Protein AF-A0A536YMJ2-F1 (afdb_monomer)

Secondary structure (DSSP, 8-state):
------HHHHTTS-HHHHHHHHHHHHHHH-TTT--TT----EEEEEEE-TTS-EEEEEEEEBTT--TTT--GGGEEEEEHHHHHHHHTSS---HHHHHHHHHHTBS-TTSPPBPGGGGGG-

Foldseek 3Di:
DDDPDD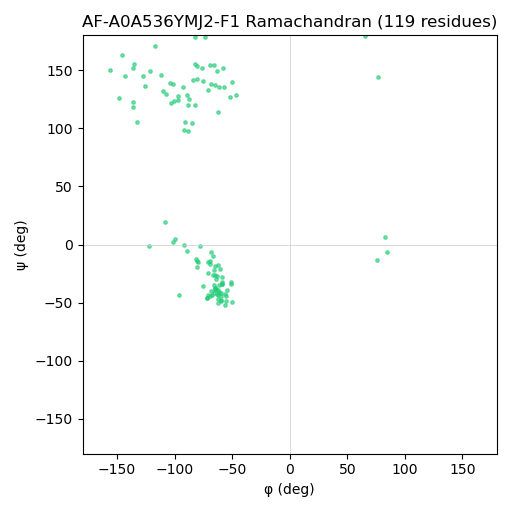PVVCVVFDDPLRNQLVVLLSQLVPCVRDPWQDDKTWDWDWDADPVRDTFIWIFMQAHPDRSNRDDSLRTFTFGVVQLQVVLPDPDDDLVRLQVSRQVRTPDVSRHRHDSCVSVVD

Radius of gyration: 14.9 Å; Cα contacts (8 Å, |Δi|>4): 195; chains: 1; bounding box: 29×33×39 Å

Sequence (121 aa):
MRSLWNDREAKQFQGDLGLRVYTSRLLGRDKSLVLHGGGNTSVKIREKNLFGEQETILYVKGSGSDLETIEPQGFSPVLLAHVQRLAELPSLSDPEMVNQLVTHMLNASAPAPSIETILHG

pLDDT: mean 95.0, std 4.95, range [68.88, 98.62]

Solvent-accessible surface area (backbone atoms only — not comparable to full-atom values): 7005 Å² total; per-residue (Å²): 139,81,87,83,85,49,76,77,62,50,71,75,34,66,64,70,64,31,43,42,35,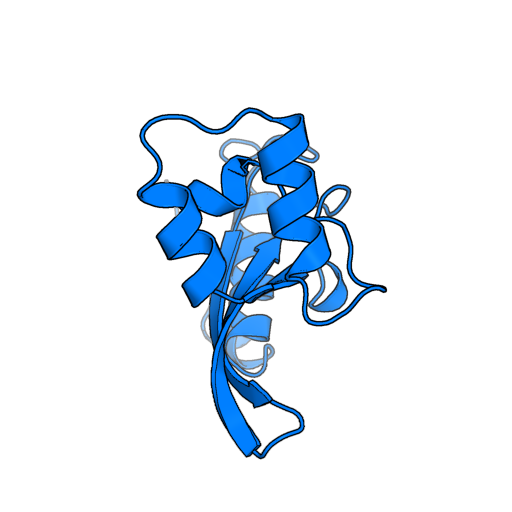52,53,34,24,59,46,34,68,36,65,90,79,23,56,93,69,44,83,80,54,68,47,80,45,81,45,65,50,99,86,66,48,82,43,51,31,32,34,28,43,9,56,92,38,39,37,52,73,42,50,77,71,33,30,15,44,26,44,32,71,58,37,46,57,58,64,72,46,97,72,78,53,70,73,57,49,49,50,56,51,57,75,40,36,81,47,90,86,37,37,54,59,43,82,65,52,53,83,71,84

Structure (mmCIF, N/CA/C/O backbone):
data_AF-A0A536YMJ2-F1
#
_entry.id   AF-A0A536YMJ2-F1
#
loop_
_atom_site.group_PDB
_atom_site.id
_atom_site.type_symbol
_atom_site.label_atom_id
_atom_site.label_alt_id
_atom_site.label_comp_id
_atom_site.label_asym_id
_atom_site.label_entity_id
_atom_site.label_seq_id
_atom_site.pdbx_PDB_ins_code
_atom_site.Cartn_x
_atom_site.Cartn_y
_atom_site.Cartn_z
_atom_site.occupancy
_atom_site.B_iso_or_equiv
_atom_site.auth_seq_id
_atom_site.auth_comp_id
_atom_site.auth_asym_id
_atom_site.auth_atom_id
_atom_site.pdbx_PDB_model_num
ATOM 1 N N . MET A 1 1 ? -2.343 9.738 -25.234 1.00 75.31 1 MET A N 1
ATOM 2 C CA . MET A 1 1 ? -1.697 8.892 -24.207 1.00 75.31 1 MET A CA 1
ATOM 3 C C . MET A 1 1 ? -1.494 7.501 -24.797 1.00 75.31 1 MET A C 1
ATOM 5 O O . MET A 1 1 ? -2.405 7.019 -25.461 1.00 75.31 1 MET A O 1
ATOM 9 N N . ARG A 1 2 ? -0.306 6.899 -24.651 1.00 87.12 2 ARG A N 1
ATOM 10 C CA . ARG A 1 2 ? 0.030 5.569 -25.196 1.00 87.12 2 ARG A CA 1
ATOM 11 C C . ARG A 1 2 ? 0.159 4.583 -24.038 1.00 87.12 2 ARG A C 1
ATOM 13 O O . ARG A 1 2 ? 0.847 4.887 -23.074 1.00 87.12 2 ARG A O 1
ATOM 20 N N . SER A 1 3 ? -0.465 3.413 -24.143 1.00 91.88 3 SER A N 1
ATOM 21 C CA . SER A 1 3 ? -0.254 2.344 -23.162 1.00 91.88 3 SER A CA 1
ATOM 22 C C . SER A 1 3 ? 1.147 1.746 -23.315 1.00 91.88 3 SER A C 1
ATOM 24 O O . SER A 1 3 ? 1.567 1.432 -24.432 1.00 91.88 3 SER A O 1
ATOM 26 N N . LEU A 1 4 ? 1.850 1.590 -22.192 1.00 93.88 4 LEU A N 1
ATOM 27 C CA . LEU A 1 4 ? 3.148 0.912 -22.103 1.00 93.88 4 LEU A CA 1
ATOM 28 C C . LEU A 1 4 ? 3.026 -0.536 -21.597 1.00 93.88 4 LEU A C 1
ATOM 30 O O . LEU A 1 4 ? 4.040 -1.189 -21.377 1.00 93.88 4 LEU A O 1
ATOM 34 N N . TRP A 1 5 ? 1.801 -1.038 -21.404 1.00 96.25 5 TRP A N 1
ATOM 35 C CA . TRP A 1 5 ? 1.566 -2.408 -20.948 1.00 96.25 5 TRP A CA 1
ATOM 36 C C . TRP A 1 5 ? 2.125 -3.441 -21.931 1.00 96.25 5 TRP A C 1
ATOM 38 O O . TRP A 1 5 ? 1.902 -3.352 -23.141 1.00 96.25 5 TRP A O 1
ATOM 48 N N . ASN A 1 6 ? 2.791 -4.461 -21.393 1.00 97.62 6 ASN A N 1
ATOM 49 C CA . ASN A 1 6 ? 3.332 -5.581 -22.143 1.00 97.62 6 ASN A CA 1
ATOM 50 C C . ASN A 1 6 ? 3.040 -6.909 -21.429 1.00 97.62 6 ASN A C 1
ATOM 52 O O . ASN A 1 6 ? 3.554 -7.171 -20.343 1.00 97.62 6 ASN A O 1
ATOM 56 N N . ASP A 1 7 ? 2.283 -7.799 -22.077 1.00 97.50 7 ASP A N 1
ATOM 57 C CA . ASP A 1 7 ? 1.888 -9.088 -21.490 1.00 97.50 7 ASP A CA 1
ATOM 58 C C . ASP A 1 7 ? 3.067 -10.023 -21.189 1.00 97.50 7 ASP A C 1
ATOM 60 O O . ASP A 1 7 ? 2.977 -10.874 -20.303 1.00 97.50 7 ASP A O 1
ATOM 64 N N . ARG A 1 8 ? 4.182 -9.909 -21.923 1.00 97.19 8 ARG A N 1
ATOM 65 C CA . ARG A 1 8 ? 5.382 -10.723 -21.668 1.00 97.19 8 ARG A CA 1
ATOM 66 C C . ARG A 1 8 ? 6.138 -10.241 -20.436 1.00 97.19 8 ARG A C 1
ATOM 68 O O . ARG A 1 8 ? 6.688 -11.070 -19.719 1.00 97.19 8 ARG A O 1
ATOM 75 N N . GLU A 1 9 ? 6.173 -8.933 -20.199 1.00 97.00 9 GLU A N 1
ATOM 76 C CA . GLU A 1 9 ? 6.761 -8.363 -18.983 1.00 97.00 9 GLU A CA 1
ATOM 77 C C . GLU A 1 9 ? 5.870 -8.635 -17.774 1.00 97.00 9 GLU A C 1
ATOM 79 O O . GLU A 1 9 ? 6.363 -9.123 -16.765 1.00 97.00 9 GLU A O 1
ATOM 84 N N . ALA A 1 10 ? 4.556 -8.418 -17.900 1.00 97.38 10 ALA A N 1
ATOM 85 C CA . ALA A 1 10 ? 3.592 -8.647 -16.824 1.00 97.38 10 ALA A CA 1
ATOM 86 C C . ALA A 1 10 ? 3.679 -10.073 -16.251 1.00 97.38 10 ALA A C 1
ATOM 88 O O . ALA A 1 10 ? 3.638 -10.254 -15.038 1.00 97.38 10 ALA A O 1
ATOM 89 N N . LYS A 1 11 ? 3.890 -11.086 -17.105 1.00 97.19 11 LYS A N 1
ATOM 90 C CA . LYS A 1 11 ? 4.066 -12.494 -16.695 1.00 97.19 11 LYS A CA 1
ATOM 91 C C . LYS A 1 11 ? 5.288 -12.758 -15.807 1.00 97.19 11 LYS A C 1
ATOM 93 O O . LYS A 1 11 ? 5.351 -13.817 -15.191 1.00 97.19 11 LYS A O 1
ATOM 98 N N . GLN A 1 12 ? 6.257 -11.846 -15.757 1.00 96.94 12 GLN A N 1
ATOM 99 C CA . GLN A 1 12 ? 7.436 -11.967 -14.889 1.00 96.94 12 GLN A CA 1
ATOM 100 C C . GLN A 1 12 ? 7.124 -11.565 -13.442 1.00 96.94 12 GLN A C 1
ATOM 102 O O . GLN A 1 12 ? 7.888 -11.894 -12.537 1.00 96.94 12 GLN A O 1
ATOM 107 N N . PHE A 1 13 ? 5.998 -10.887 -13.214 1.00 97.56 13 PHE A N 1
ATOM 108 C CA . PHE A 1 13 ? 5.562 -10.447 -11.900 1.00 97.56 13 PHE A CA 1
ATOM 109 C C . PHE A 1 13 ? 4.495 -11.394 -11.351 1.00 97.56 13 PHE A C 1
ATOM 111 O O . PHE A 1 13 ? 3.464 -11.631 -11.976 1.00 97.56 13 PHE A O 1
ATOM 118 N N . GLN A 1 14 ? 4.755 -11.953 -10.171 1.00 95.56 14 GLN A N 1
ATOM 119 C CA . GLN A 1 14 ? 3.893 -12.970 -9.576 1.00 95.56 14 GLN A CA 1
ATOM 120 C C . GLN A 1 14 ? 2.845 -12.355 -8.649 1.00 95.56 14 GLN A C 1
ATOM 122 O O . GLN A 1 14 ? 3.159 -11.520 -7.800 1.00 95.56 14 GLN A O 1
ATOM 127 N N . GLY A 1 15 ? 1.608 -12.830 -8.789 1.00 97.06 15 GLY A N 1
ATOM 128 C CA . GLY A 1 15 ? 0.485 -12.427 -7.951 1.00 97.06 15 GLY A CA 1
ATOM 129 C C . GLY A 1 15 ? 0.087 -10.959 -8.104 1.00 97.06 15 GLY A C 1
ATOM 130 O O . GLY A 1 15 ? 0.684 -10.180 -8.852 1.00 97.06 15 GLY A O 1
ATOM 131 N N . ASP A 1 16 ? -0.943 -10.579 -7.358 1.00 98.19 16 ASP A N 1
ATOM 132 C CA . ASP A 1 16 ? -1.559 -9.257 -7.469 1.00 98.19 16 ASP A CA 1
ATOM 133 C C . ASP A 1 16 ? -0.604 -8.130 -7.052 1.00 98.19 16 ASP A C 1
ATOM 135 O O . ASP A 1 16 ? -0.570 -7.077 -7.695 1.00 98.19 16 ASP A O 1
ATOM 139 N N . LEU A 1 17 ? 0.229 -8.356 -6.026 1.00 98.25 17 LEU A N 1
ATOM 140 C CA . LEU A 1 17 ? 1.233 -7.380 -5.594 1.00 98.25 17 LEU A CA 1
ATOM 141 C C . LEU A 1 17 ? 2.353 -7.211 -6.625 1.00 98.25 17 LEU A C 1
ATOM 143 O O . LEU A 1 17 ? 2.766 -6.085 -6.897 1.00 98.25 17 LEU A O 1
ATOM 147 N N . GLY A 1 18 ? 2.806 -8.300 -7.253 1.00 98.38 18 GLY A N 1
ATOM 148 C CA . GLY A 1 18 ? 3.777 -8.222 -8.340 1.00 98.38 18 GLY A CA 1
ATOM 149 C C . GLY A 1 18 ? 3.221 -7.442 -9.532 1.00 98.38 18 GLY A C 1
ATOM 150 O O . GLY A 1 18 ? 3.881 -6.540 -10.049 1.00 98.38 18 GLY A O 1
ATOM 151 N N . LEU A 1 19 ? 1.992 -7.741 -9.959 1.00 98.31 19 LEU A N 1
ATOM 152 C CA . LEU A 1 19 ? 1.346 -6.983 -11.034 1.00 98.31 19 LEU A CA 1
ATOM 153 C C . LEU A 1 19 ? 1.154 -5.513 -10.652 1.00 98.31 19 LEU A C 1
ATOM 155 O O . LEU A 1 19 ? 1.301 -4.631 -11.502 1.00 98.31 19 LEU A O 1
ATOM 159 N N . ARG A 1 20 ? 0.889 -5.223 -9.372 1.00 98.44 20 ARG A N 1
ATOM 160 C CA . ARG A 1 20 ? 0.835 -3.846 -8.888 1.00 98.44 20 ARG A CA 1
ATOM 161 C C . ARG A 1 20 ? 2.181 -3.154 -9.047 1.00 98.44 20 ARG A C 1
ATOM 163 O O . ARG A 1 20 ? 2.199 -2.111 -9.690 1.00 98.44 20 ARG A O 1
ATOM 170 N N . VAL A 1 21 ? 3.280 -3.764 -8.596 1.00 98.44 21 VAL A N 1
ATOM 171 C CA . VAL A 1 21 ? 4.651 -3.270 -8.829 1.00 98.44 21 VAL A CA 1
ATOM 172 C C . VAL A 1 21 ? 4.880 -2.959 -10.308 1.00 98.44 21 VAL A C 1
ATOM 174 O O . VAL A 1 21 ? 5.319 -1.860 -10.641 1.00 98.44 21 VAL A O 1
ATOM 177 N N . TYR A 1 22 ? 4.532 -3.884 -11.207 1.00 98.44 22 TYR A N 1
ATOM 178 C CA . TYR A 1 22 ? 4.679 -3.670 -12.646 1.00 98.44 22 TYR A CA 1
ATOM 179 C C . TYR A 1 22 ? 3.942 -2.410 -13.116 1.00 98.44 22 TYR A C 1
ATOM 181 O O . TYR A 1 22 ? 4.542 -1.528 -13.729 1.00 98.44 22 TYR A O 1
ATOM 189 N N . THR A 1 23 ? 2.657 -2.281 -12.775 1.00 97.69 23 THR A N 1
ATOM 190 C CA . THR A 1 23 ? 1.856 -1.111 -13.170 1.00 97.69 23 THR A CA 1
ATOM 191 C C . THR A 1 23 ? 2.346 0.192 -12.545 1.00 97.69 23 THR A C 1
ATOM 193 O O . THR A 1 23 ? 2.356 1.217 -13.223 1.00 97.69 23 THR A O 1
ATOM 196 N N . SER A 1 24 ? 2.805 0.163 -11.292 1.00 97.25 24 SER A N 1
ATOM 197 C CA . SER A 1 24 ? 3.406 1.313 -10.617 1.00 97.25 24 SER A CA 1
ATOM 198 C C . SER A 1 24 ? 4.636 1.803 -11.377 1.00 97.25 24 SER A C 1
ATOM 200 O O . SER A 1 24 ? 4.744 2.994 -11.657 1.00 97.25 24 SER A O 1
ATOM 202 N N . ARG A 1 25 ? 5.497 0.881 -11.823 1.00 97.06 25 ARG A N 1
ATOM 203 C CA . ARG A 1 25 ? 6.689 1.198 -12.622 1.00 97.06 25 ARG A CA 1
ATOM 204 C C . ARG A 1 25 ? 6.346 1.774 -13.986 1.00 97.06 25 ARG A C 1
ATOM 206 O O . ARG A 1 25 ? 7.008 2.709 -14.425 1.00 97.06 25 ARG A O 1
ATOM 213 N N . LEU A 1 26 ? 5.305 1.265 -14.649 1.00 96.44 26 LEU A N 1
ATOM 214 C CA . LEU A 1 26 ? 4.830 1.854 -15.906 1.00 96.44 26 LEU A CA 1
ATOM 215 C C . LEU A 1 26 ? 4.393 3.313 -15.718 1.00 96.44 26 LEU A C 1
ATOM 217 O O . LEU A 1 26 ? 4.733 4.149 -16.551 1.00 96.44 26 LEU A O 1
ATOM 221 N N . LEU A 1 27 ? 3.690 3.621 -14.622 1.00 95.38 27 LEU A N 1
ATOM 222 C CA . LEU A 1 27 ? 3.270 4.987 -14.294 1.00 95.38 27 LEU A CA 1
ATOM 223 C C . LEU A 1 27 ? 4.459 5.881 -13.917 1.00 95.38 27 LEU A C 1
ATOM 225 O O . LEU A 1 27 ? 4.553 6.999 -14.411 1.00 95.38 27 LEU A O 1
ATOM 229 N N . GLY A 1 28 ? 5.385 5.392 -13.087 1.00 94.12 28 GLY A N 1
AT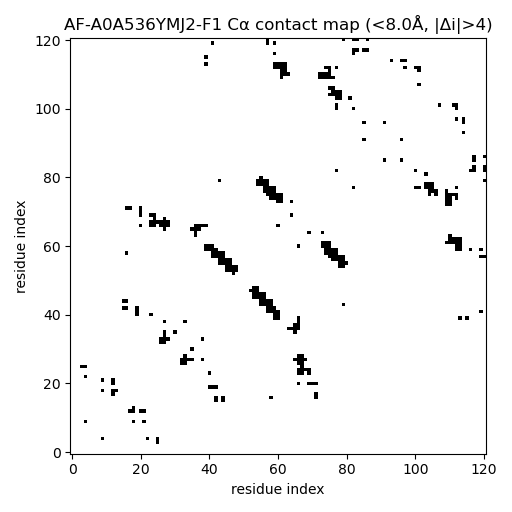OM 230 C CA . GLY A 1 28 ? 6.538 6.169 -12.612 1.00 94.12 28 GLY A CA 1
ATOM 231 C C . GLY A 1 28 ? 7.558 6.530 -13.701 1.00 94.12 28 GLY A C 1
ATOM 232 O O . GLY A 1 28 ? 8.239 7.552 -13.595 1.00 94.12 28 GLY A O 1
ATOM 233 N N . ARG A 1 29 ? 7.636 5.729 -14.774 1.00 92.31 29 ARG A N 1
ATOM 234 C CA . ARG A 1 29 ? 8.474 6.012 -15.956 1.00 92.31 29 ARG A CA 1
ATOM 235 C C . ARG A 1 29 ? 7.937 7.166 -16.808 1.00 92.31 29 ARG A C 1
ATOM 237 O O 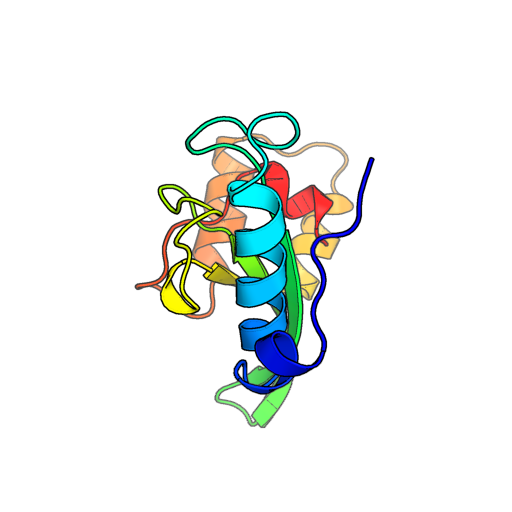. ARG A 1 29 ? 8.711 7.798 -17.525 1.00 92.31 29 ARG A O 1
ATOM 244 N N . ASP A 1 30 ? 6.634 7.445 -16.755 1.00 91.75 30 ASP A N 1
ATOM 245 C CA . ASP A 1 30 ? 6.030 8.558 -17.487 1.00 91.75 30 ASP A CA 1
ATOM 246 C C . ASP A 1 30 ? 5.999 9.821 -16.615 1.00 91.75 30 ASP A C 1
ATOM 248 O O . ASP A 1 30 ? 5.101 10.038 -15.798 1.00 91.75 30 ASP A O 1
ATOM 252 N N . LYS A 1 31 ? 6.983 10.700 -16.829 1.00 88.50 31 LYS A N 1
ATOM 253 C CA . LYS A 1 31 ? 7.120 11.961 -16.081 1.00 88.50 31 LYS A CA 1
ATOM 254 C C . LYS A 1 31 ? 5.993 12.966 -16.350 1.00 88.50 31 LYS A C 1
ATOM 256 O O . LYS A 1 31 ? 5.904 13.962 -15.639 1.00 88.50 31 LYS A O 1
ATOM 261 N N . SER A 1 32 ? 5.133 12.723 -17.346 1.00 89.69 32 SER A N 1
ATOM 262 C CA . SER A 1 32 ? 3.907 13.508 -17.542 1.00 89.69 32 SER A CA 1
ATOM 263 C C . SER A 1 32 ? 2.766 13.079 -16.613 1.00 89.69 32 SER A C 1
ATOM 265 O O . SER A 1 32 ? 1.841 13.859 -16.395 1.00 89.69 32 SER A O 1
ATOM 267 N N . LEU A 1 33 ? 2.837 11.866 -16.049 1.00 87.94 33 LEU A N 1
ATOM 268 C CA . LEU A 1 33 ? 1.859 11.332 -15.100 1.00 87.94 33 LEU A CA 1
ATOM 269 C C . LEU A 1 33 ? 2.299 11.537 -13.652 1.00 87.94 33 LEU A C 1
ATOM 271 O O . LEU A 1 33 ? 1.485 11.898 -12.805 1.00 87.94 33 LEU A O 1
ATOM 275 N N . VAL A 1 34 ? 3.575 11.276 -13.361 1.00 87.94 34 VAL A N 1
ATOM 276 C CA . VAL A 1 34 ? 4.102 11.278 -11.995 1.00 87.94 34 VAL A CA 1
ATOM 277 C C . VAL A 1 34 ? 5.449 11.994 -11.947 1.00 87.94 34 VAL A C 1
ATOM 279 O O . VAL A 1 34 ? 6.408 11.614 -12.617 1.00 87.94 34 VAL A O 1
ATOM 282 N N . LEU A 1 35 ? 5.532 13.029 -11.111 1.00 81.31 35 LEU A N 1
ATOM 283 C CA . LEU A 1 35 ? 6.797 13.671 -10.750 1.00 81.31 35 LEU A CA 1
ATOM 284 C C . LEU A 1 35 ? 7.488 12.883 -9.626 1.00 81.31 35 LEU A C 1
ATOM 286 O O . LEU A 1 35 ? 6.824 12.186 -8.861 1.00 81.31 35 LEU A O 1
ATOM 290 N N . HIS A 1 36 ? 8.816 12.999 -9.520 1.00 73.31 36 HIS A N 1
ATOM 291 C CA . HIS A 1 36 ? 9.632 12.241 -8.560 1.00 73.31 36 HIS A CA 1
ATOM 292 C C . HIS A 1 36 ? 9.043 12.239 -7.140 1.00 73.31 36 HIS A C 1
ATOM 294 O O . HIS A 1 36 ? 8.717 13.291 -6.592 1.00 73.31 36 HIS A O 1
ATOM 300 N N . GLY A 1 37 ? 8.911 11.043 -6.558 1.00 68.88 37 GLY A N 1
ATOM 301 C CA . GLY A 1 37 ? 8.350 10.823 -5.219 1.00 68.88 37 GLY A CA 1
ATOM 302 C C . GLY A 1 37 ? 6.821 10.927 -5.106 1.00 68.88 37 GLY A C 1
ATOM 303 O O . GLY A 1 37 ? 6.263 10.487 -4.095 1.00 68.88 37 GLY A O 1
ATOM 304 N N . GLY A 1 38 ? 6.137 11.454 -6.125 1.00 82.81 38 GLY A N 1
ATOM 305 C CA . GLY A 1 38 ? 4.682 11.576 -6.183 1.00 82.81 38 GLY A CA 1
ATOM 306 C C . GLY A 1 38 ? 3.969 10.295 -6.621 1.00 82.81 38 GLY A C 1
ATOM 307 O O . GLY A 1 38 ? 4.590 9.277 -6.926 1.00 82.81 38 GLY A O 1
ATOM 308 N N . GLY A 1 39 ? 2.638 10.366 -6.664 1.00 88.56 39 GLY A N 1
ATOM 309 C CA . GLY A 1 39 ? 1.773 9.273 -7.100 1.00 88.56 39 GLY A CA 1
ATOM 310 C C . GLY A 1 39 ? 1.603 8.167 -6.055 1.00 88.56 39 GLY A C 1
ATOM 311 O O . GLY A 1 39 ? 2.535 7.791 -5.339 1.00 88.56 39 GLY A O 1
ATOM 312 N N . ASN A 1 40 ? 0.392 7.612 -6.009 1.00 93.94 40 ASN A N 1
ATOM 313 C CA . ASN A 1 40 ? 0.060 6.454 -5.189 1.00 93.94 40 ASN A CA 1
ATOM 314 C C . ASN A 1 40 ? -0.595 5.387 -6.046 1.00 93.94 40 ASN A C 1
ATOM 316 O O . ASN A 1 40 ? -1.353 5.656 -6.976 1.00 93.94 40 ASN A O 1
ATOM 320 N N . THR A 1 41 ? -0.299 4.146 -5.707 1.00 96.81 41 THR A N 1
ATOM 321 C CA . THR A 1 41 ? -0.928 2.975 -6.302 1.00 96.81 41 THR A CA 1
ATOM 322 C C . THR A 1 41 ? -1.250 2.011 -5.182 1.00 96.81 41 THR A C 1
ATOM 324 O O . THR A 1 41 ? -0.573 2.009 -4.150 1.00 96.81 41 THR A O 1
ATOM 327 N N . SER A 1 42 ? -2.287 1.204 -5.373 1.00 98.19 42 SER A N 1
ATOM 328 C CA . SER A 1 42 ? -2.651 0.196 -4.394 1.00 98.19 42 SER A CA 1
ATOM 329 C C . SER A 1 42 ? -3.216 -1.066 -5.027 1.00 98.19 42 SER A C 1
ATOM 331 O O . SER A 1 42 ? -3.616 -1.078 -6.195 1.00 98.19 42 SER A O 1
ATOM 333 N N . VAL A 1 43 ? -3.242 -2.136 -4.242 1.00 98.62 43 VAL A N 1
ATOM 334 C CA . VAL A 1 43 ? -3.925 -3.386 -4.563 1.00 98.62 43 VAL A CA 1
ATOM 335 C C . VAL A 1 43 ? -4.535 -3.980 -3.295 1.00 98.62 43 VAL A C 1
ATOM 337 O O . VAL A 1 43 ? -3.989 -3.827 -2.205 1.00 98.62 43 VAL A O 1
ATOM 340 N N . LYS A 1 44 ? -5.701 -4.613 -3.434 1.00 98.56 44 LYS A N 1
ATOM 341 C CA . LYS A 1 44 ? -6.436 -5.260 -2.344 1.00 98.56 44 LYS A CA 1
ATOM 342 C C . LYS A 1 44 ? -6.229 -6.768 -2.464 1.00 98.56 44 LYS A C 1
ATOM 344 O O . LYS A 1 44 ? -6.567 -7.327 -3.503 1.00 98.56 44 LYS A O 1
ATOM 349 N N . ILE A 1 45 ? -5.686 -7.407 -1.433 1.00 98.50 45 ILE A N 1
ATOM 350 C CA . ILE A 1 45 ? -5.339 -8.837 -1.438 1.00 98.50 45 ILE A CA 1
ATOM 351 C C . ILE A 1 45 ? -6.021 -9.509 -0.248 1.00 98.50 45 ILE A C 1
ATOM 353 O O . ILE A 1 45 ? -6.054 -8.946 0.841 1.00 98.50 45 ILE A O 1
ATOM 357 N N . ARG A 1 46 ? -6.613 -10.690 -0.456 1.00 98.25 46 ARG A N 1
ATOM 358 C CA . ARG A 1 46 ? -7.187 -11.492 0.635 1.00 98.25 46 ARG A CA 1
ATOM 359 C C . ARG A 1 46 ? -6.117 -12.395 1.228 1.00 98.25 46 ARG A C 1
ATOM 361 O O . ARG A 1 46 ? -5.526 -13.189 0.499 1.00 98.25 46 ARG A O 1
ATOM 368 N N . GLU A 1 47 ? -5.916 -12.301 2.533 1.00 97.19 47 GLU A N 1
ATOM 369 C CA . GLU A 1 47 ? -4.900 -13.051 3.267 1.00 97.19 47 GLU A CA 1
ATOM 370 C C . GLU A 1 47 ? -5.482 -13.618 4.559 1.00 97.19 47 GLU A C 1
ATOM 372 O O . GLU A 1 47 ? -6.467 -13.111 5.094 1.00 97.19 47 GLU A O 1
ATOM 377 N N . LYS A 1 48 ? -4.873 -14.696 5.061 1.00 97.69 48 LYS A N 1
ATOM 378 C CA . LYS A 1 48 ? -5.223 -15.236 6.374 1.00 97.69 48 LYS A CA 1
ATOM 379 C C . LYS A 1 48 ? -4.368 -14.576 7.447 1.00 97.69 48 LYS A C 1
ATOM 381 O O . LYS A 1 48 ? -3.144 -14.602 7.334 1.00 97.69 48 LYS A O 1
ATOM 386 N N . ASN A 1 49 ? -5.000 -14.060 8.495 1.00 95.56 49 ASN A N 1
ATOM 387 C CA . ASN A 1 49 ? -4.291 -13.562 9.669 1.00 95.56 49 ASN A CA 1
ATOM 388 C C . ASN A 1 49 ? -3.728 -14.722 10.522 1.00 95.56 49 ASN A C 1
ATOM 390 O O . ASN A 1 49 ? -3.921 -15.904 10.218 1.00 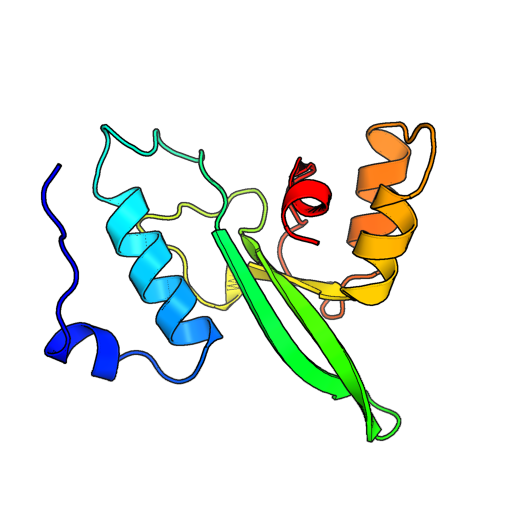95.56 49 ASN A O 1
ATOM 394 N N . LEU A 1 50 ? -3.034 -14.391 11.618 1.00 95.38 50 LEU A N 1
ATOM 395 C CA . LEU A 1 50 ? -2.431 -15.376 12.532 1.00 95.38 50 LEU A CA 1
ATOM 396 C C . LEU A 1 50 ? -3.449 -16.328 13.182 1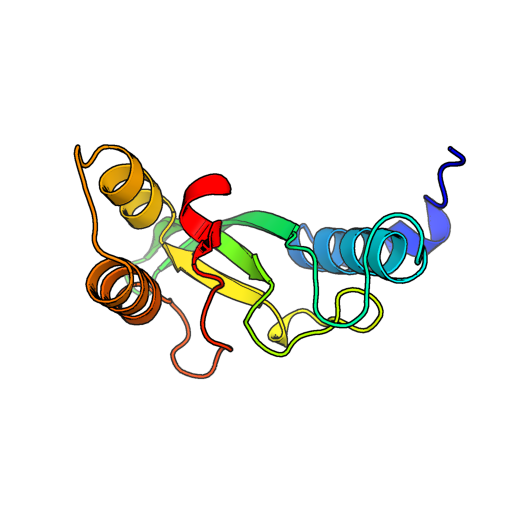.00 95.38 50 LEU A C 1
ATOM 398 O O . LEU A 1 50 ? -3.078 -17.418 13.612 1.00 95.38 50 LEU A O 1
ATOM 402 N N . PHE A 1 51 ? -4.722 -15.936 13.231 1.00 97.25 51 PHE A N 1
ATOM 403 C CA . PHE A 1 51 ? -5.825 -16.737 13.760 1.00 97.25 51 PHE A CA 1
ATOM 404 C C . PHE A 1 51 ? -6.520 -17.573 12.670 1.00 97.25 51 PHE A C 1
ATOM 406 O O . PHE A 1 51 ? -7.437 -18.338 12.960 1.00 97.25 51 PHE A O 1
ATOM 413 N N . GLY A 1 52 ? -6.064 -17.476 11.416 1.00 97.12 52 GLY A N 1
ATOM 414 C CA . GLY A 1 52 ? -6.617 -18.195 10.269 1.00 97.12 52 GLY A CA 1
ATOM 415 C C . GLY A 1 52 ? -7.843 -17.532 9.637 1.00 97.12 52 GLY A C 1
ATOM 416 O O . GLY A 1 52 ? -8.446 -18.118 8.731 1.00 97.12 52 GLY A O 1
ATOM 417 N N . GLU A 1 53 ? -8.203 -16.329 10.080 1.00 97.44 53 GLU A N 1
ATOM 418 C CA . GLU A 1 53 ? -9.345 -15.569 9.577 1.00 97.44 53 GLU A CA 1
ATOM 419 C C . GLU A 1 53 ? -8.973 -14.864 8.273 1.00 97.44 53 GLU A C 1
ATOM 421 O O . GLU A 1 53 ? -7.847 -14.405 8.102 1.00 97.44 53 GLU A O 1
ATOM 426 N N . GLN A 1 54 ? -9.916 -14.799 7.334 1.00 98.06 54 GLN A N 1
ATOM 427 C CA . GLN A 1 54 ? -9.708 -14.122 6.056 1.00 98.06 54 GLN A CA 1
ATOM 428 C C . GLN A 1 54 ? -9.927 -12.617 6.203 1.00 98.06 54 GLN A C 1
ATOM 430 O O . GLN A 1 54 ? -11.041 -12.179 6.488 1.00 98.06 54 GLN A O 1
ATOM 435 N N . GLU A 1 55 ? -8.896 -11.837 5.908 1.00 97.94 55 GLU A N 1
ATOM 436 C CA . GLU A 1 55 ? -8.912 -10.378 5.911 1.00 97.94 55 GLU A CA 1
ATOM 437 C C . GLU A 1 55 ? -8.536 -9.850 4.524 1.00 97.94 55 GLU A C 1
ATOM 439 O O . GLU A 1 55 ? -7.786 -10.482 3.779 1.00 97.94 55 GLU A O 1
ATOM 444 N N . THR A 1 56 ? -9.067 -8.686 4.149 1.00 98.62 56 THR A N 1
ATOM 445 C CA . THR A 1 56 ? -8.606 -7.985 2.944 1.00 98.62 56 THR A CA 1
ATOM 446 C C . THR A 1 56 ? -7.602 -6.921 3.350 1.00 98.62 56 THR A C 1
ATOM 448 O O . THR A 1 56 ? -7.912 -6.039 4.152 1.00 98.62 56 THR A O 1
ATOM 451 N N . ILE A 1 57 ? -6.414 -6.987 2.767 1.00 98.50 57 ILE A N 1
ATOM 452 C CA . ILE 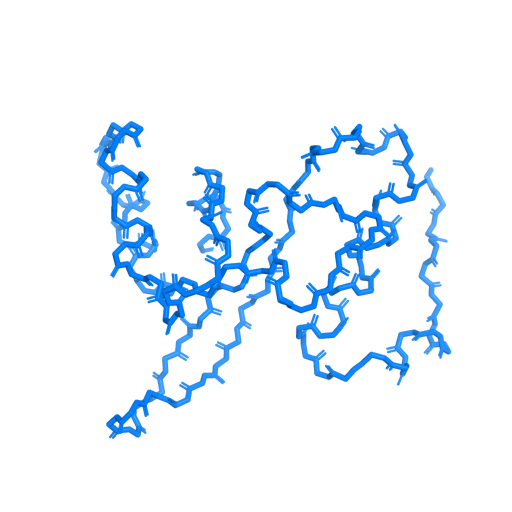A 1 57 ? -5.291 -6.106 3.054 1.00 98.50 57 ILE A CA 1
ATOM 453 C C . ILE A 1 57 ? -5.116 -5.152 1.882 1.00 98.50 57 ILE A C 1
ATOM 455 O O . ILE A 1 57 ? -5.085 -5.559 0.718 1.00 98.50 57 ILE A O 1
ATOM 459 N N . LEU A 1 58 ? -5.034 -3.865 2.191 1.00 98.62 58 LEU A N 1
ATOM 460 C CA . LEU A 1 58 ? -4.721 -2.815 1.243 1.00 98.62 58 LEU A CA 1
ATOM 461 C C . LEU A 1 58 ? -3.209 -2.606 1.221 1.00 98.62 58 LEU A C 1
ATOM 463 O O . LEU A 1 58 ? -2.650 -2.002 2.131 1.00 98.62 58 LEU A O 1
ATOM 467 N N . TYR A 1 59 ? -2.559 -3.071 0.160 1.00 98.50 59 TYR A N 1
ATOM 468 C CA . TYR A 1 59 ? -1.169 -2.743 -0.130 1.00 98.50 59 TYR A CA 1
ATOM 469 C C . TYR A 1 59 ? -1.140 -1.423 -0.878 1.00 98.50 59 TYR A C 1
ATOM 471 O O . TYR A 1 59 ? -1.477 -1.379 -2.060 1.00 98.50 59 TYR A O 1
ATOM 479 N N . VAL A 1 60 ? -0.761 -0.347 -0.203 1.00 97.81 60 VAL A N 1
ATOM 480 C CA . VAL A 1 60 ? -0.645 1.002 -0.776 1.00 97.81 60 VAL A CA 1
ATOM 481 C C . VAL A 1 60 ? 0.818 1.415 -0.819 1.00 97.81 60 VAL A C 1
ATOM 483 O O . VAL A 1 60 ? 1.587 1.024 0.050 1.00 97.81 60 VAL A O 1
ATOM 486 N N . LYS A 1 61 ? 1.239 2.178 -1.830 1.00 96.25 61 LYS A N 1
ATOM 487 C CA . LYS A 1 61 ? 2.604 2.718 -1.882 1.00 96.25 61 LYS A CA 1
ATOM 488 C C . LYS A 1 61 ? 2.941 3.441 -0.571 1.00 96.25 61 LYS A C 1
ATOM 490 O O . LYS A 1 61 ? 2.217 4.335 -0.136 1.00 96.25 61 LYS A O 1
ATOM 495 N N . GLY A 1 62 ? 4.057 3.055 0.029 1.00 94.94 62 GLY A N 1
ATOM 496 C CA . GLY A 1 62 ? 4.575 3.656 1.243 1.00 94.94 62 GLY A CA 1
ATOM 497 C C . GLY A 1 62 ? 5.321 4.959 0.975 1.00 94.94 62 GLY A C 1
ATOM 498 O O . GLY A 1 62 ? 5.896 5.185 -0.097 1.00 94.94 62 GLY A O 1
ATOM 499 N N . SER A 1 63 ? 5.335 5.819 1.983 1.00 90.62 63 SER A N 1
ATOM 500 C CA . SER A 1 63 ? 6.081 7.072 1.995 1.00 90.62 63 SER A CA 1
ATOM 501 C C . SER A 1 63 ? 7.573 6.816 1.764 1.00 90.62 63 SER A C 1
ATOM 503 O O . SER A 1 63 ? 8.151 5.890 2.329 1.00 90.62 63 SER A O 1
ATOM 505 N N . GLY A 1 64 ? 8.196 7.625 0.904 1.00 88.25 64 GLY A N 1
ATOM 506 C CA . GLY A 1 64 ? 9.608 7.483 0.525 1.00 88.25 64 GLY A CA 1
ATOM 507 C C . GLY A 1 64 ? 9.897 6.491 -0.610 1.00 88.25 64 GLY A C 1
ATOM 508 O O . GLY A 1 64 ? 11.028 6.457 -1.085 1.00 88.25 64 GLY A O 1
ATOM 509 N N . SER A 1 65 ? 8.907 5.731 -1.092 1.00 92.06 65 SER A N 1
ATOM 510 C CA . SER A 1 65 ? 9.082 4.871 -2.275 1.00 92.06 65 SER A CA 1
ATOM 511 C C . SER A 1 65 ? 8.875 5.652 -3.578 1.00 92.06 65 SER A C 1
ATOM 513 O O . SER A 1 65 ? 7.963 6.472 -3.671 1.00 92.06 65 SER A O 1
ATOM 515 N N . ASP A 1 66 ? 9.673 5.376 -4.608 1.00 94.00 66 ASP A N 1
ATOM 516 C CA . ASP A 1 66 ? 9.467 5.909 -5.962 1.00 94.00 66 ASP A CA 1
ATOM 517 C C . ASP A 1 66 ? 8.725 4.873 -6.814 1.00 94.00 66 ASP A C 1
ATOM 519 O O . ASP A 1 66 ? 9.156 3.724 -6.892 1.00 94.00 66 ASP A O 1
ATOM 523 N N . LEU A 1 67 ? 7.616 5.254 -7.461 1.00 95.00 67 LEU A N 1
ATOM 524 C CA . LEU A 1 67 ? 6.842 4.341 -8.308 1.00 95.00 67 LEU A CA 1
ATOM 525 C C . LEU A 1 67 ? 7.675 3.748 -9.452 1.00 95.00 67 LEU A C 1
ATOM 527 O O . LEU A 1 67 ? 7.438 2.603 -9.827 1.00 95.00 67 LEU A O 1
ATOM 531 N N . GLU A 1 68 ? 8.655 4.482 -9.987 1.00 95.06 68 GLU A N 1
ATOM 532 C CA . GLU A 1 68 ? 9.497 4.024 -11.098 1.00 95.06 68 GLU A CA 1
ATOM 533 C C . GLU A 1 68 ? 10.350 2.802 -10.730 1.00 95.06 68 GLU A C 1
ATOM 535 O O . GLU A 1 68 ? 10.641 1.964 -11.590 1.00 95.06 68 GLU A O 1
ATOM 540 N N . THR A 1 69 ? 10.724 2.677 -9.455 1.00 95.38 69 THR A N 1
ATOM 541 C CA . THR A 1 69 ? 11.637 1.639 -8.956 1.00 95.38 69 THR A CA 1
ATOM 542 C C . THR A 1 69 ? 11.036 0.771 -7.856 1.00 95.38 69 THR A C 1
ATOM 544 O O . THR A 1 69 ? 11.682 -0.190 -7.442 1.00 95.38 69 THR A O 1
ATOM 547 N N . ILE A 1 70 ? 9.793 1.036 -7.433 1.00 96.62 70 ILE A N 1
ATOM 548 C CA . ILE A 1 70 ? 9.136 0.364 -6.306 1.00 96.62 70 ILE A CA 1
ATOM 549 C C . ILE A 1 70 ? 9.221 -1.158 -6.416 1.00 96.62 70 ILE A C 1
ATOM 551 O O . ILE A 1 70 ? 9.076 -1.720 -7.499 1.00 96.62 70 ILE A O 1
ATOM 555 N N . GLU A 1 71 ? 9.451 -1.809 -5.286 1.00 97.19 71 GLU A N 1
ATOM 556 C CA . GLU A 1 71 ? 9.425 -3.262 -5.108 1.00 97.19 71 GLU A CA 1
ATOM 557 C C . GLU A 1 71 ? 8.299 -3.623 -4.125 1.00 97.19 71 GLU A C 1
ATOM 559 O O . GLU A 1 71 ? 7.742 -2.717 -3.495 1.00 97.19 71 GLU A O 1
ATOM 564 N N . PRO A 1 72 ? 7.940 -4.908 -3.936 1.00 97.44 72 PRO A N 1
ATOM 565 C CA . PRO A 1 72 ? 6.885 -5.297 -2.997 1.00 97.44 72 PRO A CA 1
ATOM 566 C C . PRO A 1 72 ? 7.043 -4.703 -1.587 1.00 97.44 72 PRO A C 1
ATOM 568 O O . PRO A 1 72 ? 6.054 -4.338 -0.960 1.00 97.44 72 PRO A O 1
ATOM 571 N N . GLN A 1 73 ? 8.279 -4.535 -1.106 1.00 96.69 73 GLN A N 1
ATOM 572 C CA . GLN A 1 73 ? 8.590 -3.960 0.210 1.00 96.69 73 GLN A CA 1
ATOM 573 C C . GLN A 1 73 ? 8.311 -2.452 0.299 1.00 96.69 73 GLN A C 1
ATOM 575 O O . GLN A 1 73 ? 8.254 -1.903 1.395 1.00 96.69 73 GLN A O 1
ATOM 580 N N . GLY A 1 74 ? 8.131 -1.779 -0.838 1.00 96.62 74 GLY A N 1
ATOM 581 C CA . GLY A 1 74 ? 7.732 -0.376 -0.899 1.00 96.62 74 GLY A CA 1
ATOM 582 C C . GLY A 1 74 ? 6.240 -0.148 -0.647 1.00 96.62 74 GLY A C 1
ATOM 583 O O . GLY A 1 74 ? 5.802 0.999 -0.666 1.00 96.62 74 GLY A O 1
ATOM 584 N N . PHE A 1 75 ? 5.451 -1.205 -0.428 1.00 97.88 75 PHE A N 1
ATOM 585 C CA . PHE A 1 75 ? 4.029 -1.112 -0.105 1.00 97.88 75 PHE A CA 1
ATOM 586 C C . PHE A 1 75 ? 3.776 -1.303 1.396 1.00 97.88 75 PHE A C 1
ATOM 588 O O . PHE A 1 75 ? 4.330 -2.196 2.034 1.00 97.88 75 PHE A O 1
ATOM 595 N N . SER A 1 76 ? 2.886 -0.480 1.938 1.00 98.06 76 SER A N 1
ATOM 596 C CA . SER A 1 76 ? 2.351 -0.552 3.294 1.00 98.06 76 SER A CA 1
ATOM 597 C C . SER A 1 76 ? 1.110 -1.455 3.308 1.00 98.06 76 SER A C 1
ATOM 599 O O . SER A 1 76 ? 0.148 -1.142 2.601 1.00 98.06 76 SER A O 1
ATOM 601 N N . PRO A 1 77 ? 1.096 -2.560 4.075 1.00 98.19 77 PRO A N 1
ATOM 602 C CA . PRO A 1 77 ? -0.053 -3.458 4.172 1.00 98.19 77 PRO A CA 1
ATOM 603 C C . PRO A 1 77 ? -1.006 -3.004 5.283 1.00 98.19 77 PRO A C 1
ATOM 605 O O . PRO A 1 77 ? -0.773 -3.305 6.451 1.00 98.19 77 PRO A O 1
ATOM 608 N N . VAL A 1 78 ? -2.072 -2.283 4.938 1.00 98.31 78 VAL A N 1
ATOM 609 C CA . VAL A 1 78 ? -3.048 -1.742 5.903 1.00 98.31 78 VAL A CA 1
ATOM 610 C C . VAL A 1 78 ? -4.330 -2.573 5.886 1.00 98.31 78 VAL A C 1
ATOM 612 O O . VAL A 1 78 ? -4.817 -2.943 4.818 1.00 98.31 78 VAL A O 1
ATOM 615 N N . LEU A 1 79 ? -4.917 -2.856 7.050 1.00 98.25 79 LEU A N 1
ATOM 616 C CA . LEU A 1 79 ? -6.190 -3.576 7.132 1.00 98.25 79 LEU A CA 1
ATOM 617 C C . LEU A 1 79 ? -7.324 -2.778 6.458 1.00 98.25 79 LEU A C 1
ATOM 619 O O . LEU A 1 79 ? -7.735 -1.726 6.955 1.00 98.25 79 LEU A O 1
ATOM 623 N N . LEU A 1 80 ? -7.877 -3.289 5.350 1.00 98.56 80 LEU A N 1
ATOM 624 C CA . LEU A 1 80 ? -8.839 -2.545 4.523 1.00 98.56 80 LEU A CA 1
ATOM 625 C C . LEU A 1 80 ? -10.113 -2.177 5.291 1.00 98.56 80 LEU A C 1
ATOM 627 O O . LEU A 1 80 ? -10.613 -1.063 5.163 1.00 98.56 80 LEU A O 1
ATOM 631 N N . ALA A 1 81 ? -10.617 -3.102 6.110 1.00 98.12 81 ALA A N 1
ATOM 632 C CA . ALA A 1 81 ? -11.826 -2.879 6.899 1.00 98.12 81 ALA A CA 1
ATOM 633 C C . ALA A 1 81 ? -11.685 -1.668 7.836 1.00 98.12 81 ALA A C 1
ATOM 635 O O . ALA A 1 81 ? -12.649 -0.941 8.060 1.00 98.12 81 ALA A O 1
ATOM 636 N N . HIS A 1 82 ? -10.481 -1.422 8.359 1.00 98.00 82 HIS A N 1
ATOM 637 C CA . HIS A 1 82 ? -10.223 -0.251 9.185 1.00 98.00 82 HIS A CA 1
ATOM 638 C C . HIS A 1 82 ? -10.214 1.035 8.346 1.00 98.00 82 HIS A C 1
ATOM 640 O O . HIS A 1 82 ? -10.892 1.994 8.703 1.00 98.00 82 HIS A O 1
ATOM 646 N N . VAL A 1 83 ? -9.536 1.031 7.191 1.00 97.88 83 VAL A N 1
ATOM 647 C CA . VAL A 1 83 ? -9.506 2.176 6.257 1.00 97.88 83 VAL A CA 1
ATOM 648 C C . VAL A 1 83 ? -10.919 2.598 5.837 1.00 97.88 83 VAL A C 1
ATOM 650 O O . VAL A 1 83 ? -11.230 3.786 5.834 1.00 97.88 83 VAL A O 1
ATOM 653 N N . GLN A 1 84 ? -11.796 1.635 5.546 1.00 98.12 84 GLN A N 1
ATOM 654 C CA . GLN A 1 84 ? -13.190 1.901 5.173 1.00 98.12 84 GLN A CA 1
ATOM 655 C C . GLN A 1 84 ? -13.974 2.581 6.298 1.00 98.12 84 GLN A C 1
ATOM 657 O O . GLN A 1 84 ? -14.676 3.556 6.053 1.00 98.12 84 GLN A O 1
ATOM 662 N N . ARG A 1 85 ? -13.792 2.138 7.547 1.00 98.00 85 ARG A N 1
ATOM 663 C CA . ARG A 1 85 ? -14.425 2.773 8.713 1.00 98.00 85 ARG A CA 1
ATOM 664 C C . ARG A 1 85 ? -13.913 4.190 8.962 1.00 98.00 85 ARG A C 1
ATOM 666 O O . ARG A 1 85 ? -14.688 5.039 9.388 1.00 98.00 85 ARG A O 1
ATOM 673 N N . LEU A 1 86 ? -12.632 4.461 8.697 1.00 97.12 86 LEU A N 1
ATOM 674 C CA . LEU A 1 86 ? -12.091 5.824 8.768 1.00 97.12 86 LEU A CA 1
ATOM 675 C C . LEU A 1 86 ? -12.738 6.741 7.721 1.00 97.12 86 LEU A C 1
ATOM 677 O O . LEU A 1 86 ? -13.029 7.892 8.031 1.00 97.12 86 LEU A O 1
ATOM 681 N N . ALA A 1 87 ? -12.997 6.232 6.512 1.00 95.69 87 ALA A N 1
ATOM 682 C CA . ALA A 1 87 ? -13.633 6.992 5.432 1.00 95.69 87 ALA A CA 1
ATOM 683 C C . ALA A 1 87 ? -15.093 7.389 5.734 1.00 95.69 87 ALA A C 1
ATOM 685 O O . ALA A 1 87 ? -15.608 8.331 5.137 1.00 95.69 87 ALA A O 1
ATOM 686 N N . GLU A 1 88 ? -15.759 6.685 6.654 1.00 96.69 88 GLU A N 1
ATOM 687 C CA . GLU A 1 88 ? -17.126 6.986 7.101 1.00 96.69 88 GLU A CA 1
ATOM 688 C C . GLU A 1 88 ? -17.186 8.105 8.155 1.00 96.69 88 GLU A C 1
ATOM 690 O O . GLU A 1 88 ? -18.270 8.607 8.464 1.00 96.69 88 GLU A O 1
ATOM 695 N N . LEU A 1 89 ? -16.046 8.502 8.732 1.00 97.06 89 LEU A N 1
ATOM 696 C CA . LEU A 1 89 ? -16.016 9.553 9.743 1.00 97.06 89 LEU A CA 1
ATOM 697 C C . LEU A 1 89 ? -16.363 10.915 9.120 1.00 97.06 89 LEU A C 1
ATOM 699 O O . LEU A 1 89 ? -15.848 11.260 8.057 1.00 97.06 89 LEU A O 1
ATOM 703 N N . PRO A 1 90 ? -17.176 11.749 9.798 1.00 96.94 90 PRO A N 1
ATOM 704 C CA . PRO A 1 90 ? -17.512 13.083 9.299 1.00 96.94 90 PRO A CA 1
ATOM 705 C C . PRO A 1 90 ? -16.287 14.006 9.226 1.00 96.94 90 PRO A C 1
ATOM 707 O O . PRO A 1 90 ? -16.262 14.950 8.438 1.00 96.94 90 PRO A O 1
ATOM 710 N N . SER A 1 91 ? -15.281 13.752 10.064 1.00 96.19 91 SER A N 1
ATOM 711 C CA . SER A 1 91 ? -13.984 14.414 10.038 1.00 96.19 91 SER A CA 1
ATOM 712 C C . SER A 1 91 ? -12.919 13.533 10.690 1.00 96.19 91 SER A C 1
ATOM 714 O O . SER A 1 91 ? -13.201 12.755 11.603 1.00 96.19 91 SER A O 1
ATOM 716 N N . LEU A 1 92 ? -11.682 13.675 10.220 1.00 95.12 92 LEU A N 1
ATOM 717 C CA . LEU A 1 92 ? -10.500 13.014 10.760 1.00 95.12 92 LEU A CA 1
ATOM 718 C C . LEU A 1 92 ? -9.311 13.953 10.552 1.00 95.12 92 LEU A C 1
ATOM 720 O O . LEU A 1 92 ? -9.102 14.442 9.445 1.00 95.12 92 LEU A O 1
ATOM 724 N N . SER A 1 93 ? -8.571 14.263 11.615 1.00 96.06 93 SER A N 1
ATOM 725 C CA . SER A 1 93 ? -7.390 15.123 11.501 1.00 96.06 93 SER A CA 1
ATOM 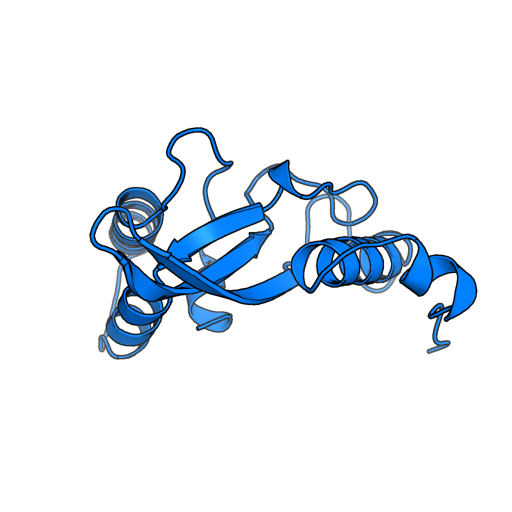726 C C . SER A 1 93 ? -6.214 14.347 10.908 1.00 96.06 93 SER A C 1
ATOM 728 O O . SER A 1 93 ? -6.111 13.138 11.115 1.00 96.06 93 SER A O 1
ATOM 730 N N . ASP A 1 94 ? -5.292 15.031 10.227 1.00 93.56 94 ASP A N 1
ATOM 731 C CA . ASP A 1 94 ? -4.111 14.376 9.646 1.00 93.56 94 ASP A CA 1
ATOM 732 C C . ASP A 1 94 ? -3.287 13.579 10.676 1.00 93.56 94 ASP A C 1
ATOM 734 O O . ASP A 1 94 ? -2.947 12.432 10.380 1.00 93.56 94 ASP A O 1
ATOM 738 N N . PRO A 1 95 ? -2.997 14.090 11.896 1.00 95.31 95 PRO A N 1
ATOM 739 C CA . PRO A 1 95 ? -2.260 13.310 12.890 1.00 95.31 95 PRO A CA 1
ATOM 740 C C . PRO A 1 95 ? -2.997 12.038 13.319 1.00 95.31 95 PRO A C 1
ATOM 742 O O . PRO A 1 95 ? -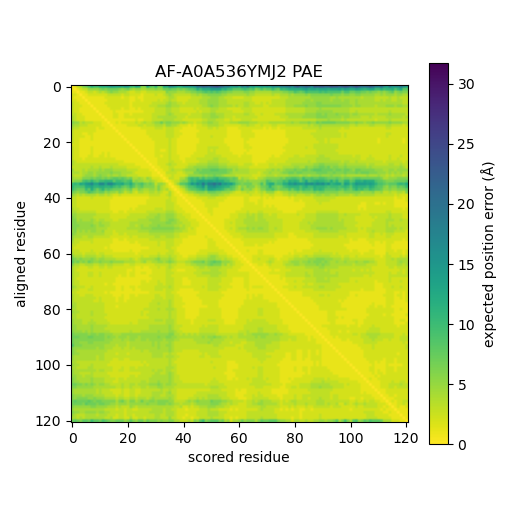2.367 10.993 13.480 1.00 95.31 95 PRO A O 1
ATOM 745 N N . GLU A 1 96 ? -4.324 12.108 13.470 1.00 96.25 96 GLU A N 1
ATOM 746 C CA . GLU A 1 96 ? -5.125 10.941 13.841 1.00 96.25 96 GLU A CA 1
ATOM 747 C C . GLU A 1 96 ? -5.193 9.940 12.685 1.00 96.25 96 GLU A C 1
ATOM 749 O O . GLU A 1 96 ? -4.980 8.752 12.893 1.00 96.25 96 GLU A O 1
ATOM 754 N N . MET A 1 97 ? -5.395 10.412 11.453 1.00 95.75 97 MET A N 1
ATOM 755 C CA . MET A 1 97 ? -5.362 9.586 10.245 1.00 95.75 97 MET A CA 1
ATOM 756 C C . MET A 1 97 ? -4.041 8.829 10.117 1.00 95.75 97 MET A C 1
ATOM 758 O O . MET A 1 97 ? -4.049 7.615 9.925 1.00 95.75 97 MET A O 1
ATOM 762 N N . VAL A 1 98 ? -2.905 9.513 10.271 1.00 95.50 98 VAL A N 1
ATOM 763 C CA . VAL A 1 98 ? -1.583 8.871 10.236 1.00 95.50 98 VAL A CA 1
ATOM 764 C C . VAL A 1 98 ? -1.467 7.814 11.332 1.00 95.50 98 VAL A C 1
ATOM 766 O O . VAL A 1 98 ? -1.060 6.687 11.051 1.00 95.50 98 VAL A O 1
ATOM 769 N N . ASN A 1 99 ? -1.852 8.145 12.567 1.00 96.94 99 ASN A N 1
ATOM 770 C CA . ASN A 1 99 ? -1.793 7.214 13.690 1.00 96.94 99 ASN A CA 1
ATOM 771 C C . ASN A 1 99 ? -2.645 5.958 13.445 1.00 96.94 99 ASN A C 1
ATOM 773 O O . ASN A 1 99 ? -2.159 4.836 13.599 1.00 96.94 99 ASN A O 1
ATOM 777 N N . GLN A 1 100 ? -3.894 6.130 13.013 1.00 97.62 100 GLN A N 1
ATOM 778 C CA . GLN A 1 100 ? -4.812 5.027 12.729 1.00 97.62 100 GLN A CA 1
ATOM 779 C C . GLN A 1 100 ? -4.300 4.130 11.593 1.00 97.62 100 GLN A C 1
ATOM 781 O O . GLN A 1 100 ? -4.298 2.907 11.725 1.00 97.62 100 GLN A O 1
ATOM 786 N N . LEU A 1 101 ? -3.778 4.713 10.509 1.00 97.12 101 LEU A N 1
ATOM 787 C CA . LEU A 1 101 ? -3.211 3.943 9.399 1.00 97.12 101 LEU A CA 1
ATOM 788 C C . LEU A 1 101 ? -1.950 3.160 9.806 1.00 97.12 101 LEU A C 1
ATOM 790 O O . LEU A 1 101 ? -1.806 1.999 9.426 1.00 97.12 101 LEU A O 1
ATOM 794 N N . VAL A 1 102 ? -1.048 3.761 10.591 1.00 97.06 102 VAL A N 1
ATOM 795 C CA . VAL A 1 102 ? 0.189 3.103 11.056 1.00 97.06 102 VAL A CA 1
ATOM 796 C C . VAL A 1 102 ? -0.117 1.969 12.036 1.00 97.06 102 VAL A C 1
ATOM 798 O O . VAL A 1 102 ? 0.444 0.882 11.915 1.00 97.06 102 VAL A O 1
ATOM 801 N N . THR A 1 103 ? -1.028 2.192 12.984 1.00 97.50 103 THR A N 1
ATOM 802 C CA . THR A 1 103 ? -1.401 1.190 14.002 1.00 97.50 103 THR A CA 1
ATOM 803 C C . THR A 1 103 ? -2.172 -0.005 13.443 1.00 97.50 103 THR A C 1
ATOM 805 O O . THR A 1 103 ? -2.219 -1.045 14.094 1.00 97.50 103 THR A O 1
ATOM 808 N N . HIS A 1 104 ? -2.719 0.108 12.230 1.00 97.44 104 HIS A N 1
ATOM 809 C CA . HIS A 1 104 ? -3.431 -0.970 11.536 1.00 97.44 104 HIS A CA 1
ATOM 810 C C . HIS A 1 104 ? -2.646 -1.537 10.346 1.00 97.44 104 HIS A C 1
ATOM 812 O O . HIS A 1 104 ? -3.222 -2.184 9.463 1.00 97.44 104 HIS A O 1
ATOM 818 N N . MET A 1 105 ? -1.327 -1.318 10.314 1.00 97.75 105 MET A N 1
ATOM 819 C CA . MET A 1 105 ? -0.448 -2.059 9.419 1.00 97.75 105 MET A CA 1
ATOM 820 C C . MET A 1 105 ? -0.209 -3.480 9.925 1.00 97.75 105 MET A C 1
ATOM 822 O O . MET A 1 105 ? 0.044 -3.698 11.107 1.00 97.75 105 MET A O 1
ATOM 826 N N . LEU A 1 106 ? -0.171 -4.442 9.005 1.00 96.38 106 LEU A N 1
ATOM 827 C CA . LEU A 1 106 ? 0.176 -5.829 9.326 1.00 96.38 106 LEU A CA 1
ATOM 828 C C . LEU A 1 106 ? 1.684 -6.085 9.441 1.00 96.38 106 LEU A C 1
ATOM 830 O O . LEU A 1 106 ? 2.101 -7.124 9.947 1.00 96.38 106 LEU A O 1
ATOM 834 N N . ASN A 1 107 ? 2.516 -5.156 8.968 1.00 95.88 107 ASN A N 1
ATOM 835 C CA . ASN A 1 107 ? 3.968 -5.257 9.044 1.00 95.88 107 ASN A CA 1
ATOM 836 C C . ASN A 1 107 ? 4.555 -3.946 9.567 1.00 95.88 107 ASN A C 1
ATOM 838 O O . ASN A 1 107 ? 4.663 -2.976 8.824 1.00 95.88 107 ASN A O 1
ATOM 842 N N . ALA A 1 108 ? 4.987 -3.940 10.827 1.00 95.00 108 ALA A N 1
ATOM 843 C CA . ALA A 1 108 ? 5.564 -2.762 11.473 1.00 95.00 108 ALA A CA 1
ATOM 844 C C . ALA A 1 108 ? 6.892 -2.290 10.847 1.00 95.00 108 ALA A C 1
ATOM 846 O O . ALA A 1 108 ? 7.294 -1.151 11.061 1.00 95.00 108 ALA A O 1
ATOM 847 N N . SER A 1 109 ? 7.582 -3.147 10.086 1.00 95.00 109 SER A N 1
ATOM 848 C CA . SER A 1 109 ? 8.809 -2.788 9.362 1.00 95.00 109 SER A CA 1
ATOM 849 C C . SER A 1 109 ? 8.546 -2.253 7.951 1.00 95.00 109 SER A C 1
ATOM 851 O O . SER A 1 109 ? 9.492 -1.844 7.278 1.00 95.00 109 SER A O 1
ATOM 853 N N . ALA A 1 110 ? 7.295 -2.274 7.479 1.00 96.81 110 ALA A N 1
ATOM 854 C CA . ALA A 1 110 ? 6.926 -1.669 6.206 1.00 96.81 110 ALA A CA 1
ATOM 855 C C . ALA A 1 110 ? 7.025 -0.133 6.285 1.00 96.81 110 ALA A C 1
ATOM 857 O O . ALA A 1 110 ? 6.900 0.442 7.371 1.00 96.81 110 ALA A O 1
ATOM 858 N N . PRO A 1 111 ? 7.230 0.558 5.150 1.00 95.94 111 PRO A N 1
ATOM 859 C CA . PRO A 1 111 ? 7.152 2.015 5.119 1.00 95.94 111 PRO A CA 1
ATOM 860 C C . PRO A 1 111 ? 5.776 2.499 5.594 1.00 95.94 111 PRO A C 1
ATOM 862 O O . PRO A 1 111 ? 4.772 1.809 5.419 1.00 95.94 111 PRO A O 1
ATOM 865 N N . ALA A 1 112 ? 5.714 3.708 6.153 1.00 95.00 112 ALA A N 1
ATOM 866 C CA . ALA A 1 112 ? 4.447 4.308 6.561 1.00 95.00 112 ALA A CA 1
ATOM 867 C C . ALA A 1 112 ? 3.543 4.568 5.337 1.00 95.00 112 ALA A C 1
ATOM 869 O O . ALA A 1 112 ? 4.043 5.060 4.320 1.00 95.00 112 ALA A O 1
ATOM 870 N N . PRO A 1 113 ? 2.232 4.285 5.411 1.00 94.06 113 PRO A N 1
ATOM 871 C CA . PRO A 1 113 ? 1.307 4.521 4.306 1.00 94.06 113 PRO A CA 1
ATOM 872 C C . PRO A 1 113 ? 1.167 6.024 4.017 1.00 94.06 113 PRO A C 1
ATOM 874 O O . PRO A 1 113 ? 1.363 6.855 4.904 1.00 94.06 113 PRO A O 1
ATOM 877 N N . SER A 1 114 ? 0.818 6.390 2.778 1.00 88.38 114 SER A N 1
ATOM 878 C CA . SER A 1 114 ? 0.429 7.775 2.459 1.00 88.38 114 SER A CA 1
ATOM 879 C C . SER A 1 114 ? -0.849 8.166 3.219 1.00 88.38 114 SER A C 1
ATOM 881 O O . SER A 1 114 ? -1.723 7.324 3.421 1.00 88.38 114 SER A O 1
ATOM 883 N N . ILE A 1 115 ? -1.026 9.442 3.570 1.00 87.31 115 ILE A N 1
ATOM 884 C CA . ILE A 1 115 ? -2.318 9.953 4.072 1.00 87.31 115 ILE A CA 1
ATOM 885 C C . ILE A 1 115 ? -3.452 9.746 3.055 1.00 87.31 115 ILE A C 1
ATOM 887 O O . ILE A 1 115 ? -4.600 9.524 3.423 1.00 87.31 115 ILE A O 1
ATOM 891 N N . GLU A 1 116 ? -3.122 9.705 1.761 1.00 91.81 116 GLU A N 1
ATOM 892 C CA . GLU A 1 116 ? -4.081 9.458 0.682 1.00 91.81 116 GLU A CA 1
ATOM 893 C C . GLU A 1 116 ? -4.624 8.023 0.690 1.00 91.81 116 GLU A C 1
ATOM 895 O O . GLU A 1 116 ? -5.549 7.729 -0.056 1.00 91.81 116 GLU A O 1
ATOM 900 N N . THR A 1 117 ? -4.111 7.130 1.548 1.00 95.00 117 THR A N 1
ATOM 901 C CA . THR A 1 117 ? -4.569 5.734 1.679 1.00 95.00 117 THR A CA 1
ATOM 902 C C . THR A 1 117 ? -6.079 5.611 1.865 1.00 95.00 117 THR A C 1
ATOM 904 O O . THR A 1 117 ? -6.667 4.662 1.351 1.00 95.00 117 THR A O 1
ATOM 907 N N . ILE A 1 118 ? -6.729 6.579 2.520 1.00 94.69 118 ILE A N 1
ATOM 908 C CA . ILE A 1 118 ? -8.194 6.595 2.667 1.00 94.69 118 ILE A CA 1
ATOM 909 C C . ILE A 1 118 ? -8.905 6.608 1.302 1.00 94.69 118 ILE A C 1
ATOM 911 O O . ILE A 1 118 ? -9.922 5.940 1.135 1.00 94.69 118 ILE A O 1
ATOM 915 N N . LEU A 1 119 ? -8.333 7.263 0.286 1.00 94.25 119 LEU A N 1
ATOM 916 C CA . LEU A 1 119 ? -8.869 7.291 -1.084 1.00 94.25 119 LEU A CA 1
ATOM 917 C C . LEU A 1 119 ? -8.769 5.933 -1.798 1.00 94.25 119 LEU A C 1
ATOM 919 O O . LEU A 1 119 ? -9.375 5.734 -2.849 1.00 94.25 119 LEU A O 1
ATOM 923 N N . HIS A 1 120 ? -7.985 5.007 -1.247 1.00 95.94 120 HIS A N 1
ATOM 924 C CA . HIS A 1 120 ? -7.749 3.675 -1.793 1.00 95.94 120 HIS A CA 1
ATOM 925 C C . HIS A 1 120 ? -8.559 2.574 -1.081 1.00 95.94 120 HIS A C 1
ATOM 927 O O . HIS A 1 120 ? -8.381 1.401 -1.441 1.00 95.94 120 HIS A O 1
ATOM 933 N N . GLY A 1 121 ? -9.404 2.935 -0.100 1.00 86.12 121 GLY A N 1
ATOM 934 C CA . GLY A 1 121 ? -10.310 2.052 0.658 1.00 86.12 121 GLY A CA 1
ATOM 935 C C . GLY A 1 121 ? -11.383 1.343 -0.166 1.00 86.12 121 GLY A C 1
ATOM 936 O O . GLY A 1 121 ? -11.413 1.510 -1.406 1.00 86.12 121 GLY A O 1
#

Mean predicted aligned error: 3.01 Å

Nearest PDB structures (foldseek):
  3m4r-assembly1_A  TM=9.394E-01  e=1.177E-11  Thermoplasma acidophilum
  7xi3-assembly1_B  TM=4.335E-01  e=2.465E+00  Mus musculus
  6z69-assembly1_A  TM=3.359E-01  e=1.239E+00  Pseudonocardia thermophila
  5iq2-assembly2_C  TM=4.389E-01  e=2.973E+00  uncultured bacterium
  5iq0-assembly1_A  TM=4.761E-01  e=4.605E+00  uncultured bacterium